Protein AF-A0A3D0FSQ0-F1 (afdb_monomer_lite)

Radius of gyration: 29.93 Å; chains: 1; bounding box: 70×86×56 Å

Sequence (172 aa):
MITNIKEWSRLLIFTAAIFLGYNSSASAQKYGGGLIDKIVAQIGNEMIQLSTIEAEVQMMLFQGVPSDKNLRCEVLERLMEQKLFLAQARLDSLTPNMEMVEQNLNQRMQEVMTRLGGEKATEEYFKKPLYKIKEEWRETLTELSMVNNMQAEVAKKAPELTPSDIEKYYKS

Foldseek 3Di:
DPPVVVVVVVVVVVVVVVVVVPPPPPPPPPPPDDPDWDFPDDDPPDTDTPVNLVVVVVVCVVVVNDDDPCSSVVSVVVVNLLVNLLVVLVVVVPFFPLVVLVVVLVVVLVVQQVVQVHQVSSCVVVVHHPVVVSVVSSVVSRSVRSSVVSVVVVVVPDDDDDPVNVVVVVVD

pLDDT: mean 85.9, std 14.47, range [49.19, 97.44]

Structure (mmCIF, N/CA/C/O backbone):
data_AF-A0A3D0FSQ0-F1
#
_entry.id   AF-A0A3D0FSQ0-F1
#
loop_
_atom_site.group_PDB
_atom_site.id
_atom_site.type_symbol
_atom_site.label_atom_id
_atom_site.label_alt_id
_atom_site.label_comp_id
_atom_site.label_asym_id
_atom_site.label_entity_id
_atom_site.label_seq_id
_atom_site.pdbx_PDB_ins_code
_atom_site.Cartn_x
_atom_site.Cartn_y
_atom_site.Cartn_z
_atom_site.occupancy
_atom_site.B_iso_or_equiv
_atom_site.auth_seq_id
_atom_site.auth_comp_id
_atom_site.auth_asym_id
_atom_site.auth_atom_id
_atom_site.pdbx_PDB_model_num
ATOM 1 N N . MET A 1 1 ? -50.347 -69.033 16.870 1.00 52.03 1 MET A N 1
ATOM 2 C CA . MET A 1 1 ? -49.152 -68.283 16.418 1.00 52.03 1 MET A CA 1
ATOM 3 C C . MET A 1 1 ? -49.542 -67.070 15.544 1.00 52.03 1 MET A C 1
ATOM 5 O O . MET A 1 1 ? -48.961 -66.881 14.490 1.00 52.03 1 MET A O 1
ATOM 9 N N . ILE A 1 2 ? -50.551 -66.261 15.936 1.00 53.91 2 ILE A N 1
ATOM 10 C CA . ILE A 1 2 ? -51.133 -65.185 15.079 1.00 53.91 2 ILE A CA 1
ATOM 11 C C . ILE A 1 2 ? -51.296 -63.832 15.827 1.00 53.91 2 ILE A C 1
ATOM 13 O O . ILE A 1 2 ? -51.633 -62.818 15.227 1.00 53.91 2 ILE A O 1
ATOM 17 N N . THR A 1 3 ? -50.988 -63.738 17.125 1.00 54.81 3 THR A N 1
ATOM 18 C CA . THR A 1 3 ? -51.190 -62.497 17.908 1.00 54.81 3 THR A CA 1
ATOM 19 C C . THR A 1 3 ? -50.104 -61.427 17.718 1.00 54.81 3 THR A C 1
ATOM 21 O O . THR A 1 3 ? -50.330 -60.278 18.079 1.00 54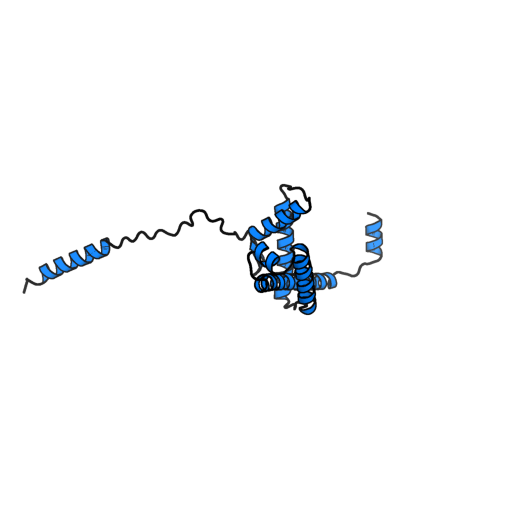.81 3 THR A O 1
ATOM 24 N N . ASN A 1 4 ? -48.962 -61.756 17.103 1.00 57.09 4 ASN A N 1
ATOM 25 C CA . ASN A 1 4 ? -47.803 -60.853 17.005 1.00 57.09 4 ASN A CA 1
ATOM 26 C C . ASN A 1 4 ? -47.900 -59.849 15.831 1.00 57.09 4 ASN A C 1
ATOM 28 O O . ASN A 1 4 ? -47.395 -58.738 15.901 1.00 57.09 4 ASN A O 1
ATOM 32 N N . ILE A 1 5 ? -48.621 -60.179 14.755 1.00 61.88 5 ILE A N 1
ATOM 33 C CA . ILE A 1 5 ? -48.699 -59.330 13.547 1.00 61.88 5 ILE A CA 1
ATOM 34 C C . ILE A 1 5 ? -49.478 -58.024 13.778 1.00 61.88 5 ILE A C 1
ATOM 36 O O . ILE A 1 5 ? -49.161 -56.990 13.189 1.00 61.88 5 ILE A O 1
ATOM 40 N N . LYS A 1 6 ? -50.477 -58.043 14.667 1.00 59.00 6 LYS A N 1
ATOM 41 C CA . LYS A 1 6 ? -51.328 -56.874 14.945 1.00 59.00 6 LYS A CA 1
ATOM 42 C C . LYS A 1 6 ? -50.623 -55.838 15.830 1.00 59.00 6 LYS A C 1
ATOM 44 O O . LYS A 1 6 ? -50.834 -54.643 15.650 1.00 59.00 6 LYS A O 1
ATOM 49 N N . GLU A 1 7 ? -49.763 -56.299 16.738 1.00 61.84 7 GLU A N 1
ATOM 50 C CA . GLU A 1 7 ? -48.897 -55.466 17.585 1.00 61.84 7 GLU A CA 1
ATOM 51 C C . GLU A 1 7 ? -47.824 -54.758 16.742 1.00 61.84 7 GLU A C 1
ATOM 53 O O . GLU A 1 7 ? -47.636 -53.549 16.856 1.00 61.84 7 GLU A O 1
ATOM 58 N N . TRP A 1 8 ? -47.198 -55.478 15.804 1.00 61.19 8 TRP A N 1
ATOM 59 C CA . TRP A 1 8 ? -46.158 -54.930 14.925 1.00 61.19 8 TRP A CA 1
ATOM 60 C C . TRP A 1 8 ? -46.718 -53.957 13.885 1.00 61.19 8 TRP A C 1
ATOM 62 O O . TRP A 1 8 ? -46.088 -52.948 13.588 1.00 61.19 8 TRP A O 1
ATOM 72 N N . SER A 1 9 ? -47.936 -54.198 13.388 1.00 64.56 9 SER A N 1
ATOM 73 C CA . SER A 1 9 ? -48.670 -53.240 12.550 1.00 64.56 9 SER A CA 1
ATOM 74 C C . SER A 1 9 ? -48.964 -51.932 13.295 1.00 64.56 9 SER A C 1
ATOM 76 O O . SER A 1 9 ? -48.802 -50.857 12.722 1.00 64.56 9 SER A O 1
ATOM 78 N N . ARG A 1 10 ? -49.347 -52.001 14.576 1.00 63.81 10 ARG A N 1
ATOM 79 C CA . ARG A 1 10 ? -49.604 -50.814 15.410 1.00 63.81 10 ARG A CA 1
ATOM 80 C C . ARG A 1 10 ? -48.322 -50.041 15.718 1.00 63.81 10 ARG A C 1
ATOM 82 O O . ARG A 1 10 ? -48.335 -48.817 15.634 1.00 63.81 10 ARG A O 1
ATOM 89 N N . LEU A 1 11 ? -47.225 -50.746 15.997 1.00 64.81 11 LEU A N 1
ATOM 90 C CA . LEU A 1 11 ? -45.896 -50.155 16.182 1.00 64.81 11 LEU A CA 1
ATOM 91 C C . LEU A 1 11 ? -45.376 -49.492 14.900 1.00 64.81 11 LEU A C 1
ATOM 93 O O . LEU A 1 11 ? -44.911 -48.359 14.968 1.00 64.81 11 LEU A O 1
ATOM 97 N N . LEU A 1 12 ? -45.540 -50.132 13.736 1.00 63.06 12 LEU A N 1
ATOM 98 C CA . LEU A 1 12 ? -45.146 -49.569 12.437 1.00 63.06 12 LEU A CA 1
ATOM 99 C C . LEU A 1 12 ? -45.919 -48.287 12.097 1.00 63.06 12 LEU A C 1
ATOM 101 O O . LEU A 1 12 ? -45.324 -47.320 11.619 1.00 63.06 12 LEU A O 1
ATOM 105 N N . ILE A 1 13 ? -47.223 -48.246 12.391 1.00 65.00 13 ILE A N 1
ATOM 106 C CA . ILE A 1 13 ? -48.053 -47.048 12.198 1.00 65.00 13 ILE A CA 1
ATOM 107 C C . ILE A 1 13 ? -47.622 -45.925 13.156 1.00 65.00 13 ILE A C 1
ATOM 109 O O . ILE A 1 13 ? -47.517 -44.775 12.733 1.00 65.00 13 ILE A O 1
ATOM 113 N N . PHE A 1 14 ? -47.301 -46.244 14.416 1.00 61.72 14 PHE A N 1
ATOM 114 C CA . PHE A 1 14 ? -46.790 -45.260 15.379 1.00 61.72 14 PHE A CA 1
ATOM 115 C C . PHE A 1 14 ? -45.413 -44.705 14.984 1.00 61.72 14 PHE A C 1
ATOM 117 O O . PHE A 1 14 ? -45.193 -43.499 15.079 1.00 61.72 14 PHE A O 1
ATOM 124 N N . THR A 1 15 ? -44.503 -45.538 14.470 1.00 62.69 15 THR A N 1
ATOM 125 C CA . THR A 1 15 ? -43.194 -45.074 13.978 1.00 62.69 15 THR A CA 1
ATOM 126 C C . THR A 1 15 ? -43.303 -44.256 12.687 1.00 62.69 15 THR A C 1
ATOM 128 O O . THR A 1 15 ? -42.571 -43.283 12.521 1.00 62.69 15 THR A O 1
ATOM 131 N N . ALA A 1 16 ? -44.254 -44.579 11.801 1.00 61.75 16 ALA A N 1
ATOM 132 C CA . ALA A 1 16 ? -44.516 -43.800 10.589 1.00 61.75 16 ALA A CA 1
ATOM 133 C C . ALA A 1 16 ? -45.148 -42.427 10.898 1.00 61.75 16 ALA A C 1
ATOM 135 O O . ALA A 1 16 ? -44.815 -41.436 10.247 1.00 61.75 16 ALA A O 1
ATOM 136 N N . ALA A 1 17 ? -46.001 -42.340 11.925 1.00 60.22 17 ALA A N 1
ATOM 137 C CA . ALA A 1 17 ? -46.589 -41.078 12.379 1.00 60.22 17 ALA A CA 1
ATOM 138 C C . ALA A 1 17 ? -45.545 -40.119 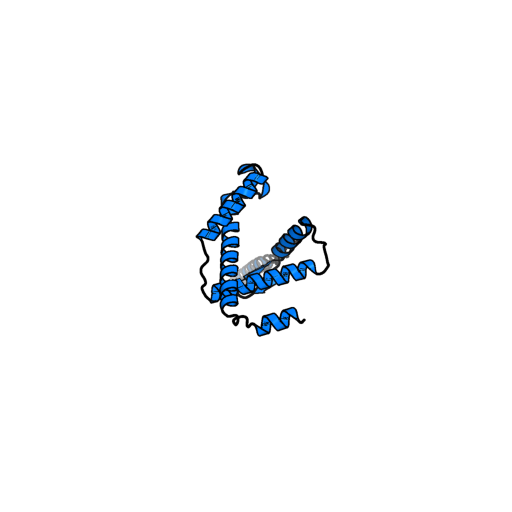12.983 1.00 60.22 17 ALA A C 1
ATOM 140 O O . ALA A 1 17 ? -45.644 -38.908 12.797 1.00 60.22 17 ALA A O 1
ATOM 141 N N . ILE A 1 18 ? -44.510 -40.649 13.644 1.00 60.91 18 ILE A N 1
ATOM 142 C CA . ILE A 1 18 ? -43.398 -39.845 14.173 1.00 60.91 18 ILE A CA 1
ATOM 143 C C . ILE A 1 18 ? -42.505 -39.334 13.031 1.00 60.91 18 ILE A C 1
ATOM 145 O O . ILE A 1 18 ? -42.079 -38.185 13.065 1.00 60.91 18 ILE A O 1
ATOM 149 N N . PHE A 1 19 ? -42.293 -40.122 11.971 1.00 54.03 19 PHE A N 1
ATOM 150 C CA . PHE A 1 19 ? -41.494 -39.703 10.809 1.00 54.03 19 PHE A CA 1
ATOM 151 C C . PHE A 1 19 ? -42.182 -38.630 9.941 1.00 54.03 19 PHE A C 1
ATOM 153 O O . PHE A 1 19 ? -41.509 -37.763 9.391 1.00 54.03 19 PHE A O 1
ATOM 160 N N . LEU A 1 20 ? -43.518 -38.626 9.864 1.00 57.41 20 LEU A N 1
ATOM 161 C CA . LEU A 1 20 ? -44.289 -37.588 9.157 1.00 57.41 20 LEU A CA 1
ATOM 162 C C . LEU A 1 20 ? -44.340 -36.241 9.909 1.00 57.41 20 LEU A C 1
ATOM 164 O O . LEU A 1 20 ? -44.597 -35.207 9.290 1.00 57.41 20 LEU A O 1
ATOM 168 N N . GLY A 1 21 ? -44.051 -36.235 11.217 1.00 57.25 21 GLY A N 1
ATOM 169 C CA . GLY A 1 21 ? -43.974 -35.029 12.052 1.00 57.25 21 GLY A CA 1
ATOM 170 C C . GLY A 1 21 ? -42.651 -34.258 11.953 1.00 57.25 21 GLY A C 1
ATOM 171 O O . GLY A 1 21 ? -42.601 -33.097 12.349 1.00 57.25 21 GLY A O 1
ATOM 172 N N . TYR A 1 22 ? -41.599 -34.853 11.378 1.00 55.31 22 TYR A N 1
ATOM 173 C CA . TYR A 1 22 ? -40.303 -34.200 11.145 1.00 55.31 22 TYR A CA 1
ATOM 174 C C . TYR A 1 22 ? -40.209 -33.581 9.744 1.00 55.31 22 TYR A C 1
ATOM 176 O O . TYR A 1 22 ? -39.179 -33.650 9.080 1.00 55.31 22 TYR A O 1
ATOM 184 N N . ASN A 1 23 ? -41.269 -32.913 9.287 1.00 53.38 23 ASN A N 1
ATOM 185 C CA . ASN A 1 23 ? -41.123 -31.901 8.242 1.00 53.38 23 ASN A CA 1
ATOM 186 C C . ASN A 1 23 ? -40.651 -30.605 8.906 1.00 53.38 23 ASN A C 1
ATOM 188 O O . ASN A 1 23 ? -41.367 -29.608 8.966 1.00 53.38 23 ASN A O 1
ATOM 192 N N . SER A 1 24 ? -39.432 -30.638 9.447 1.00 59.12 24 SER A N 1
ATOM 193 C CA . SER A 1 24 ? -38.686 -29.419 9.710 1.00 59.12 24 SER A CA 1
ATOM 194 C C . SER A 1 24 ? -38.486 -28.771 8.351 1.00 59.12 24 SER A C 1
ATOM 196 O O . SER A 1 24 ? -37.652 -29.226 7.570 1.00 59.12 24 SER A O 1
ATOM 198 N N . SER A 1 25 ? -39.299 -27.766 8.035 1.00 57.34 25 SER A N 1
ATOM 199 C CA . SER A 1 25 ? -39.088 -26.900 6.886 1.00 57.34 25 SER A CA 1
ATOM 200 C C . SER A 1 25 ? -37.633 -26.455 6.916 1.00 57.34 25 SER A C 1
ATOM 202 O O . SER A 1 25 ? -37.246 -25.624 7.739 1.00 57.34 25 SER A O 1
ATOM 204 N N . ALA A 1 26 ? -36.808 -27.047 6.054 1.00 58.47 26 ALA A N 1
ATOM 205 C CA . ALA A 1 26 ? -35.480 -26.552 5.771 1.00 58.47 26 ALA A CA 1
ATOM 206 C C . ALA A 1 26 ? -35.683 -25.242 5.011 1.00 58.47 26 ALA A C 1
ATOM 208 O O . ALA A 1 26 ? -35.657 -25.189 3.782 1.00 58.47 26 ALA A O 1
ATOM 209 N N . SER A 1 27 ? -35.969 -24.178 5.757 1.00 61.72 27 SER A N 1
ATOM 210 C CA . SER A 1 27 ? -35.858 -22.822 5.265 1.00 61.72 27 SER A CA 1
ATOM 211 C C . SER A 1 27 ? -34.388 -22.633 4.928 1.00 61.72 27 SER A C 1
ATOM 213 O O . SER A 1 27 ? -33.575 -22.346 5.805 1.00 61.72 27 SER A O 1
ATOM 215 N N . ALA A 1 28 ? -34.034 -22.840 3.659 1.00 52.12 28 ALA A N 1
ATOM 216 C CA . ALA A 1 28 ? -32.805 -22.297 3.111 1.00 52.12 28 ALA A CA 1
ATOM 217 C C . ALA A 1 28 ? -32.758 -20.832 3.553 1.00 52.12 28 ALA A C 1
ATOM 219 O O . ALA A 1 28 ? -33.724 -20.095 3.334 1.00 52.12 28 ALA A O 1
ATOM 220 N N . GLN A 1 29 ? -31.701 -20.445 4.266 1.00 60.75 29 GLN A N 1
ATOM 221 C CA . GLN A 1 29 ? -31.564 -19.103 4.811 1.00 60.75 29 GLN A CA 1
ATOM 222 C C . GLN A 1 29 ? -31.533 -18.114 3.641 1.00 60.75 29 GLN A C 1
ATOM 224 O O . GLN A 1 29 ? -30.486 -17.824 3.069 1.00 60.75 29 GLN A O 1
ATOM 229 N N . LYS A 1 30 ? -32.700 -17.595 3.248 1.00 53.34 30 LYS A N 1
ATOM 230 C CA . LYS A 1 30 ? -32.776 -16.371 2.463 1.00 53.34 30 LYS A CA 1
ATOM 231 C C . LYS A 1 30 ? -32.241 -15.283 3.376 1.00 53.34 30 LYS A C 1
ATOM 233 O O . LYS A 1 30 ? -32.926 -14.878 4.312 1.00 53.34 30 LYS A O 1
ATOM 238 N N . TYR A 1 31 ? -31.006 -14.863 3.118 1.00 57.25 31 TYR A N 1
ATOM 239 C CA . TYR A 1 31 ? -30.381 -13.709 3.747 1.00 57.25 31 TYR A CA 1
ATOM 240 C C . TYR A 1 31 ? -31.296 -12.495 3.552 1.00 57.25 31 TYR A C 1
ATOM 242 O O . TYR A 1 31 ? -31.348 -11.885 2.484 1.00 57.25 31 TYR A O 1
ATOM 250 N N . GLY A 1 32 ? -32.099 -12.204 4.573 1.00 49.19 32 GLY A N 1
ATOM 251 C CA . GLY A 1 32 ? -33.022 -11.084 4.591 1.00 49.19 32 GLY A CA 1
ATOM 252 C C . GLY A 1 32 ? -32.246 -9.790 4.782 1.00 49.19 32 GLY A C 1
ATOM 253 O O . GLY A 1 32 ? -31.930 -9.426 5.906 1.00 49.19 32 GLY A O 1
ATOM 254 N N . GLY A 1 33 ? -31.936 -9.101 3.686 1.00 51.38 33 GLY A N 1
ATOM 255 C CA . GLY A 1 33 ? -31.715 -7.652 3.710 1.00 51.38 33 GLY A CA 1
ATOM 256 C C . GLY A 1 33 ? -30.430 -7.141 4.370 1.00 51.38 33 GLY A C 1
ATOM 257 O O . GLY A 1 33 ? -30.423 -6.012 4.845 1.00 51.38 33 GLY A O 1
ATOM 258 N N . GLY A 1 34 ? -29.347 -7.918 4.382 1.00 59.50 34 GLY A N 1
ATOM 259 C CA . GLY A 1 34 ? -28.007 -7.387 4.650 1.00 59.50 34 GLY A CA 1
ATOM 260 C C . GLY A 1 34 ? -27.299 -7.038 3.342 1.00 59.50 34 GLY A C 1
ATOM 261 O O . GLY A 1 34 ? -27.310 -7.847 2.413 1.00 59.50 34 GLY A O 1
ATOM 262 N N . LEU A 1 35 ? -26.680 -5.856 3.257 1.00 60.50 35 LEU A N 1
ATOM 263 C CA . LEU A 1 35 ? -25.752 -5.513 2.175 1.00 60.50 35 LEU A CA 1
ATOM 264 C C . LEU A 1 35 ? -24.494 -6.383 2.348 1.00 60.50 35 LEU A C 1
ATOM 266 O O . LEU A 1 35 ? -23.533 -5.978 2.992 1.00 60.50 35 LEU A O 1
A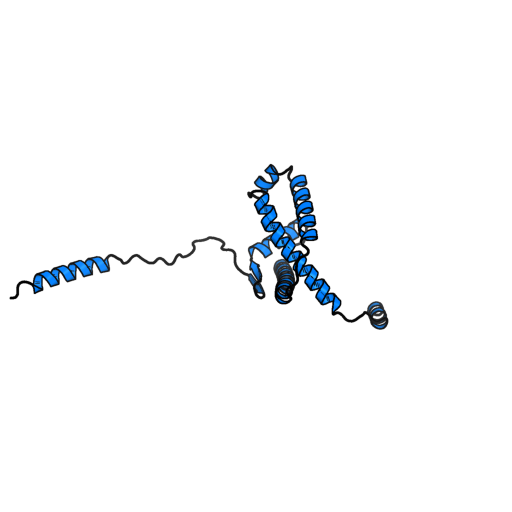TOM 270 N N . ILE A 1 36 ? -24.543 -7.628 1.870 1.00 72.50 36 ILE A N 1
ATOM 271 C CA . ILE A 1 36 ? -23.366 -8.497 1.830 1.00 72.50 36 ILE A CA 1
ATOM 272 C C . ILE A 1 36 ? -22.394 -7.866 0.841 1.00 72.50 36 ILE A C 1
ATOM 274 O O . ILE A 1 36 ? -22.774 -7.578 -0.299 1.00 72.50 36 ILE A O 1
ATOM 278 N N . ASP A 1 37 ? -21.168 -7.631 1.297 1.00 87.12 37 ASP A N 1
ATOM 279 C CA . ASP A 1 37 ? -20.121 -7.090 0.447 1.00 87.12 37 ASP A CA 1
ATOM 280 C C . ASP A 1 37 ? -19.832 -8.054 -0.706 1.00 87.12 37 ASP A C 1
ATOM 282 O O . ASP A 1 37 ? -19.681 -9.264 -0.515 1.00 87.12 37 ASP A O 1
ATOM 286 N N . LYS A 1 38 ? -19.832 -7.515 -1.923 1.00 89.50 38 LYS A N 1
ATOM 287 C CA . LYS A 1 38 ? -19.749 -8.300 -3.154 1.00 89.50 38 LYS A CA 1
ATOM 288 C C . LYS A 1 38 ? -18.340 -8.224 -3.708 1.00 89.50 38 LYS A C 1
ATOM 290 O O . LYS A 1 38 ? -17.738 -7.156 -3.722 1.00 89.50 38 LYS A O 1
ATOM 295 N N . ILE A 1 39 ? -17.862 -9.335 -4.255 1.00 92.62 39 ILE A N 1
ATOM 296 C CA . ILE A 1 39 ? -16.653 -9.345 -5.078 1.00 92.62 39 ILE A CA 1
ATOM 297 C C . ILE A 1 39 ? -17.036 -8.826 -6.466 1.00 92.62 39 ILE A C 1
ATOM 299 O O . ILE A 1 39 ? -17.936 -9.371 -7.106 1.00 92.62 39 ILE A O 1
ATOM 303 N N . VAL A 1 40 ? -16.379 -7.757 -6.907 1.00 93.19 40 VAL A N 1
ATOM 304 C CA . VAL A 1 40 ? -16.601 -7.119 -8.214 1.00 93.19 40 VAL A CA 1
ATOM 305 C C . VAL A 1 40 ? -15.625 -7.661 -9.257 1.00 93.19 40 VAL A C 1
ATOM 307 O O . VAL A 1 40 ? -16.000 -7.827 -10.414 1.00 93.19 40 VAL A O 1
ATOM 310 N N . ALA A 1 41 ? -14.396 -7.982 -8.848 1.00 93.50 41 ALA A N 1
ATOM 311 C CA . ALA A 1 41 ? -13.376 -8.566 -9.712 1.00 93.50 41 ALA A CA 1
ATOM 312 C C . ALA A 1 41 ? -12.415 -9.466 -8.920 1.00 93.50 41 ALA A C 1
ATOM 314 O O . ALA A 1 41 ? -12.240 -9.296 -7.711 1.00 93.50 41 ALA A O 1
ATOM 315 N N . GLN A 1 42 ? -11.779 -10.410 -9.616 1.00 94.06 42 GLN A N 1
ATOM 316 C CA . GLN A 1 42 ? -10.750 -11.295 -9.073 1.00 94.06 42 GLN A CA 1
ATOM 317 C C . GLN A 1 42 ? -9.589 -11.408 -10.068 1.00 94.06 42 GLN A C 1
ATOM 319 O O . GLN A 1 42 ? -9.811 -11.663 -11.251 1.00 94.06 42 GLN A O 1
ATOM 324 N N . ILE A 1 43 ? -8.361 -11.223 -9.586 1.00 94.38 43 ILE A N 1
ATOM 325 C CA . ILE A 1 43 ? -7.122 -11.279 -10.365 1.00 94.38 43 ILE A CA 1
ATOM 326 C C . ILE A 1 43 ? -6.186 -12.271 -9.673 1.00 94.38 43 ILE A C 1
ATOM 328 O O . ILE A 1 43 ? -5.567 -11.965 -8.656 1.00 94.38 43 ILE A O 1
ATOM 332 N N . GLY A 1 44 ? -6.120 -13.499 -10.190 1.00 90.56 44 GLY A N 1
ATOM 333 C CA . GLY A 1 44 ? -5.429 -14.596 -9.509 1.00 90.56 44 GLY A CA 1
ATOM 334 C C . GLY A 1 44 ? -6.026 -14.845 -8.118 1.00 90.56 44 GLY A C 1
ATOM 335 O O . GLY A 1 44 ? -7.207 -15.175 -7.994 1.00 90.56 44 GLY A O 1
ATOM 336 N N . ASN A 1 45 ? -5.215 -14.652 -7.076 1.00 91.62 45 ASN A N 1
ATOM 337 C CA . ASN A 1 45 ? -5.640 -14.782 -5.677 1.00 91.62 45 ASN A CA 1
ATOM 338 C C . ASN A 1 45 ? -6.110 -13.454 -5.054 1.00 91.62 45 ASN A C 1
ATOM 340 O O . ASN A 1 45 ? -6.555 -13.445 -3.909 1.00 91.62 45 ASN A O 1
ATOM 344 N N . GLU A 1 46 ? -6.031 -12.345 -5.789 1.00 93.19 46 GLU A N 1
ATOM 345 C CA . GLU A 1 46 ? -6.473 -11.031 -5.328 1.00 93.19 46 GLU A CA 1
ATOM 346 C C . GLU A 1 46 ? -7.948 -10.803 -5.646 1.00 93.19 46 GLU A C 1
ATOM 348 O O . GLU A 1 46 ? -8.393 -11.046 -6.767 1.00 93.19 46 GLU A O 1
ATOM 353 N N . MET A 1 47 ? -8.710 -10.285 -4.685 1.00 93.88 47 MET A N 1
ATOM 354 C CA . MET A 1 47 ? -10.128 -9.963 -4.859 1.00 93.88 47 MET A CA 1
ATOM 355 C C . MET A 1 47 ? -10.367 -8.474 -4.627 1.00 93.88 47 MET A C 1
ATOM 357 O O . MET A 1 47 ? -9.789 -7.880 -3.718 1.00 93.88 47 MET A O 1
ATOM 361 N N . ILE A 1 48 ? -11.250 -7.886 -5.431 1.00 94.88 48 ILE A N 1
ATOM 362 C CA . ILE A 1 48 ? -11.693 -6.498 -5.291 1.00 94.88 48 ILE A CA 1
ATOM 363 C C . ILE A 1 48 ? -13.147 -6.513 -4.835 1.00 94.88 48 ILE A C 1
ATOM 365 O O . ILE A 1 48 ? -14.024 -7.035 -5.528 1.00 94.88 48 ILE A O 1
ATOM 369 N N . GLN A 1 49 ? -13.390 -5.945 -3.658 1.00 94.69 49 GLN A N 1
ATOM 370 C CA . GLN A 1 49 ? -14.716 -5.838 -3.063 1.00 94.69 49 GLN A CA 1
ATOM 371 C C . GLN A 1 49 ? -15.396 -4.527 -3.461 1.00 94.69 49 GLN A C 1
ATOM 373 O O . GLN A 1 49 ? -14.741 -3.517 -3.730 1.00 94.69 49 GLN A O 1
ATOM 378 N N . LEU A 1 50 ? -16.728 -4.532 -3.473 1.00 93.31 50 LEU A N 1
ATOM 379 C CA . LEU A 1 50 ? -17.520 -3.339 -3.750 1.00 93.31 50 LEU A CA 1
ATOM 380 C C . LEU A 1 50 ? -17.271 -2.264 -2.687 1.00 93.31 50 LEU A C 1
ATOM 382 O O . LEU A 1 50 ? -17.148 -1.090 -3.028 1.00 93.31 50 LEU A O 1
ATOM 386 N N . SER A 1 51 ? -17.139 -2.662 -1.418 1.00 93.06 51 SER A N 1
ATOM 387 C CA . SER A 1 51 ? -16.808 -1.741 -0.326 1.00 93.06 51 SER A CA 1
ATOM 388 C C . SER A 1 51 ? -15.500 -0.979 -0.561 1.00 93.06 51 SER A C 1
ATOM 390 O O . SER A 1 51 ? -15.436 0.216 -0.281 1.00 93.06 51 SER A O 1
ATOM 392 N N . THR A 1 52 ? -14.483 -1.634 -1.129 1.00 92.94 52 THR A N 1
ATOM 393 C CA . THR A 1 52 ? -13.194 -1.013 -1.463 1.00 92.94 52 THR A CA 1
ATOM 394 C C . THR A 1 52 ? -13.358 0.079 -2.518 1.00 92.94 52 THR A C 1
ATOM 396 O O . THR A 1 52 ? -12.825 1.174 -2.353 1.00 92.94 52 THR A O 1
ATOM 399 N N . ILE A 1 53 ? -14.134 -0.191 -3.572 1.00 94.44 53 ILE A N 1
ATOM 400 C CA . ILE A 1 53 ? -14.400 0.781 -4.642 1.00 94.44 53 ILE A CA 1
ATOM 401 C C . ILE A 1 53 ? -15.149 1.991 -4.079 1.00 94.44 53 ILE A C 1
ATOM 403 O O . ILE A 1 53 ? -14.751 3.128 -4.317 1.00 94.44 53 ILE A O 1
ATOM 407 N N . GLU A 1 54 ? -16.213 1.767 -3.305 1.00 92.69 54 GLU A N 1
ATOM 408 C CA . GLU A 1 54 ? -17.008 2.862 -2.740 1.00 92.69 54 GLU A CA 1
ATOM 409 C C . GLU A 1 54 ? -16.216 3.688 -1.714 1.00 92.69 54 GLU A C 1
ATOM 411 O O . GLU A 1 54 ? -16.382 4.906 -1.657 1.00 92.69 54 GLU A O 1
ATOM 416 N N . ALA A 1 55 ? -15.320 3.063 -0.941 1.00 92.19 55 ALA A N 1
ATOM 417 C CA . ALA A 1 55 ? -14.439 3.773 -0.016 1.00 92.19 55 ALA A CA 1
ATOM 418 C C . ALA A 1 55 ? -13.472 4.719 -0.752 1.00 92.19 55 ALA A C 1
ATOM 420 O O . ALA A 1 55 ? -13.331 5.879 -0.359 1.00 92.19 55 ALA A O 1
ATOM 421 N N . GLU A 1 56 ? -12.852 4.252 -1.838 1.00 92.19 56 GLU A N 1
ATOM 422 C CA . GLU A 1 56 ? -11.945 5.066 -2.655 1.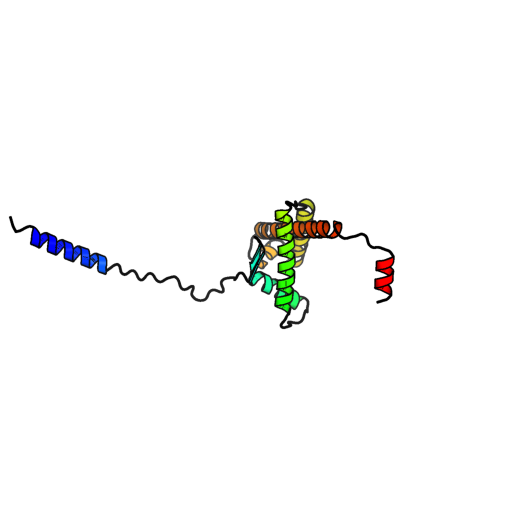00 92.19 56 GLU A CA 1
ATOM 423 C C . GLU A 1 56 ? -12.699 6.193 -3.376 1.00 92.19 56 GLU A C 1
ATOM 425 O O . GLU A 1 56 ? -12.274 7.349 -3.351 1.00 92.19 56 GLU A O 1
ATOM 430 N N . VAL A 1 57 ? -13.877 5.898 -3.936 1.00 94.19 57 VAL A N 1
ATOM 431 C CA . VAL A 1 57 ? -14.755 6.913 -4.538 1.00 94.19 57 VAL A CA 1
ATOM 432 C C . VAL A 1 57 ? -15.117 7.985 -3.514 1.00 94.19 57 VAL A C 1
ATOM 434 O O . VAL A 1 57 ? -14.978 9.171 -3.801 1.00 94.19 57 VAL A O 1
ATOM 437 N N . GLN A 1 58 ? -15.525 7.599 -2.303 1.00 91.69 58 GLN A N 1
ATOM 438 C CA . GLN A 1 58 ? -15.867 8.551 -1.246 1.00 91.69 58 GLN A CA 1
ATOM 439 C C . GLN A 1 58 ? -14.677 9.447 -0.873 1.00 91.69 58 GLN A C 1
ATOM 441 O O . GLN A 1 58 ? -14.862 10.642 -0.628 1.00 91.69 58 GLN A O 1
ATOM 446 N N . MET A 1 59 ? -13.458 8.897 -0.865 1.00 88.94 59 MET A N 1
ATOM 447 C CA . MET A 1 59 ? -12.240 9.675 -0.649 1.00 88.94 59 MET A CA 1
ATOM 448 C C . MET A 1 59 ? -12.007 10.686 -1.782 1.00 88.94 59 MET A C 1
ATOM 450 O O . MET A 1 59 ? -11.723 11.851 -1.504 1.00 88.94 59 MET A O 1
ATOM 454 N N . MET A 1 60 ? -12.167 10.279 -3.044 1.00 91.25 60 MET A N 1
ATOM 455 C CA . MET A 1 60 ? -12.003 11.168 -4.202 1.00 91.25 60 MET A CA 1
ATOM 456 C C . MET A 1 60 ? -13.041 12.301 -4.211 1.00 91.25 60 MET A C 1
ATOM 458 O O . MET A 1 60 ? -12.694 13.456 -4.461 1.00 91.25 60 MET A O 1
ATOM 462 N N . LEU A 1 61 ? -14.294 12.005 -3.855 1.00 91.00 61 LEU A N 1
ATOM 463 C CA . LEU A 1 61 ? -15.345 13.018 -3.708 1.00 91.00 61 LEU A CA 1
ATOM 464 C C . LEU A 1 61 ? -15.001 14.034 -2.611 1.00 91.00 61 LEU A C 1
ATOM 466 O O . LEU A 1 61 ? -15.185 15.235 -2.798 1.00 91.00 61 LEU A O 1
ATOM 470 N N . PHE A 1 62 ? -14.456 13.572 -1.481 1.00 89.25 62 PHE A N 1
ATOM 471 C CA . PHE A 1 62 ? -14.003 14.452 -0.401 1.00 89.25 62 PHE A CA 1
ATOM 472 C C . PHE A 1 62 ? -12.846 15.372 -0.831 1.00 89.25 62 PHE A C 1
ATOM 474 O O . PHE A 1 62 ? -12.750 16.502 -0.358 1.00 89.25 62 PHE A O 1
ATOM 481 N N . GLN A 1 63 ? -11.999 14.922 -1.759 1.00 89.31 63 GLN A N 1
ATOM 482 C CA . GLN A 1 63 ? -10.920 15.722 -2.352 1.00 89.31 63 GLN A CA 1
ATOM 483 C C . GLN A 1 63 ? -11.408 16.705 -3.434 1.00 89.31 63 GLN A C 1
ATOM 485 O O . GLN A 1 63 ? -10.607 17.472 -3.965 1.00 89.31 63 GLN A O 1
ATOM 490 N N . GLY A 1 64 ? -12.707 16.713 -3.753 1.00 89.06 64 GLY A N 1
ATOM 491 C CA . GLY A 1 64 ? -13.308 17.619 -4.734 1.00 89.06 64 GLY A CA 1
ATOM 492 C C . GLY A 1 64 ? -13.366 17.073 -6.161 1.00 89.06 64 GLY A C 1
ATOM 493 O O . GLY A 1 64 ? -13.698 17.826 -7.077 1.00 89.06 64 GLY A O 1
ATOM 494 N N . VAL A 1 65 ? -13.077 15.784 -6.375 1.00 87.88 65 VAL A N 1
ATOM 495 C CA . VAL A 1 65 ? -13.286 15.142 -7.681 1.00 87.88 65 VAL A CA 1
ATOM 496 C C . VAL A 1 65 ? -14.796 15.038 -7.939 1.00 87.88 65 VAL A C 1
ATOM 498 O O . VAL A 1 65 ? -15.521 14.546 -7.073 1.00 87.88 65 VAL A O 1
ATOM 501 N N . PRO A 1 66 ? -15.314 15.496 -9.092 1.00 84.88 66 PRO A N 1
ATOM 502 C CA . PRO A 1 66 ? -16.740 15.406 -9.384 1.00 84.88 66 PRO A CA 1
ATOM 503 C C . PRO A 1 66 ? -17.182 13.947 -9.547 1.00 84.88 66 PRO A C 1
ATOM 505 O O . PRO A 1 66 ? -16.461 13.119 -10.104 1.00 84.88 66 PRO A O 1
ATOM 508 N N . SER A 1 67 ? -18.404 13.632 -9.106 1.00 80.75 67 SER A N 1
ATOM 509 C CA . SER A 1 67 ? -18.993 12.312 -9.343 1.00 80.75 67 SER A CA 1
ATOM 510 C C . SER A 1 67 ? -19.424 12.183 -10.810 1.00 80.75 67 SER A C 1
ATOM 512 O O . SER A 1 67 ? -20.567 12.490 -11.156 1.00 80.75 67 SER A O 1
ATOM 514 N N . ASP A 1 68 ? -18.524 11.749 -11.688 1.00 83.62 68 ASP A N 1
ATOM 515 C CA . ASP A 1 68 ? -18.902 11.320 -13.037 1.00 83.62 68 ASP A CA 1
ATOM 516 C C . ASP A 1 68 ? -19.412 9.866 -13.027 1.00 83.62 68 ASP A C 1
ATOM 518 O O . ASP A 1 68 ? -19.087 9.070 -12.139 1.00 83.62 68 ASP A O 1
ATOM 522 N N . LYS A 1 69 ? -20.204 9.496 -14.040 1.00 74.06 69 LYS A N 1
ATOM 523 C CA . LYS A 1 69 ? -20.651 8.119 -14.285 1.00 74.06 69 LYS A CA 1
ATOM 524 C C . LYS A 1 69 ? -19.485 7.132 -14.372 1.00 74.06 69 LYS A C 1
ATOM 526 O O . LYS A 1 69 ? -19.678 5.973 -14.015 1.00 74.06 69 LYS A O 1
ATOM 531 N N . ASN A 1 70 ? -18.303 7.582 -14.792 1.00 88.69 70 ASN A N 1
ATOM 532 C CA . ASN A 1 70 ? -17.138 6.722 -14.992 1.00 88.69 70 ASN A CA 1
ATOM 533 C C . ASN A 1 70 ? -16.208 6.615 -13.779 1.00 88.69 70 ASN A C 1
ATOM 535 O O . ASN A 1 70 ? -15.357 5.732 -13.768 1.00 88.69 70 ASN A O 1
ATOM 539 N N . LEU A 1 71 ? -16.397 7.420 -12.727 1.00 91.38 71 LEU A N 1
ATOM 540 C CA . LEU A 1 71 ? -15.470 7.463 -11.588 1.00 91.38 71 LEU A CA 1
ATOM 541 C C . LEU A 1 71 ? -15.258 6.082 -10.939 1.00 91.38 71 LEU A C 1
ATOM 543 O O . LEU A 1 71 ? -14.141 5.697 -10.610 1.00 91.38 71 LEU A O 1
ATOM 547 N N . ARG A 1 72 ? -16.332 5.297 -10.797 1.00 92.94 72 ARG A N 1
ATOM 548 C CA . ARG A 1 72 ? -16.255 3.919 -10.277 1.00 92.94 72 ARG A CA 1
ATOM 549 C C . ARG A 1 72 ? -15.481 2.983 -11.201 1.00 92.94 72 ARG A C 1
ATOM 551 O O . ARG A 1 72 ? -14.781 2.107 -10.706 1.00 92.94 72 ARG A O 1
ATOM 558 N N . CYS A 1 73 ? -15.618 3.155 -12.516 1.00 93.38 73 CYS A N 1
ATOM 559 C CA . CYS A 1 73 ? -14.892 2.364 -13.506 1.00 93.38 73 CYS A CA 1
ATOM 560 C C . CYS A 1 73 ? -13.396 2.681 -13.457 1.00 93.38 73 CYS A C 1
ATOM 562 O O . CYS A 1 73 ? -12.601 1.754 -13.421 1.00 93.38 73 CYS A O 1
ATOM 564 N N . GLU A 1 74 ? -13.024 3.959 -13.364 1.00 93.88 74 GLU A N 1
ATOM 565 C CA . GLU A 1 74 ? -11.622 4.387 -13.240 1.00 93.88 74 GLU A CA 1
ATOM 566 C C . GLU A 1 74 ? -10.980 3.887 -11.940 1.00 93.88 74 GLU A C 1
ATOM 568 O O . GLU A 1 74 ? -9.836 3.433 -11.926 1.00 93.88 74 GLU A O 1
ATOM 573 N N . VAL A 1 75 ? -11.723 3.938 -10.829 1.00 95.00 75 VAL A N 1
ATOM 574 C CA . VAL A 1 75 ? -11.275 3.364 -9.552 1.00 95.00 75 VAL A CA 1
ATOM 575 C C . VAL A 1 75 ? -11.095 1.853 -9.678 1.00 95.00 75 VAL A C 1
ATOM 577 O O . VAL A 1 75 ? -10.074 1.325 -9.245 1.00 95.00 75 VAL A O 1
ATOM 580 N N . LEU A 1 76 ? -12.059 1.154 -10.284 1.00 95.56 76 LEU A N 1
ATOM 581 C CA . LEU A 1 76 ? -11.961 -0.285 -10.506 1.00 95.56 76 LEU A CA 1
ATOM 582 C C . LEU A 1 76 ? -10.750 -0.633 -11.378 1.00 95.56 76 LEU A C 1
ATOM 584 O O . LEU A 1 76 ? -9.996 -1.523 -11.006 1.00 95.56 76 LEU A O 1
ATOM 588 N N . GLU A 1 77 ? -10.537 0.072 -12.486 1.00 95.38 77 GLU A N 1
ATOM 589 C CA . GLU A 1 77 ? -9.401 -0.135 -13.389 1.00 95.38 77 GLU A CA 1
ATOM 590 C C . GLU A 1 77 ? -8.069 0.016 -12.647 1.00 95.38 77 GLU A C 1
ATOM 592 O O . GLU A 1 77 ? -7.251 -0.903 -12.651 1.00 95.38 77 GLU A O 1
ATOM 597 N N . ARG A 1 78 ? -7.899 1.097 -11.879 1.00 95.06 78 ARG A N 1
ATOM 598 C CA . ARG A 1 78 ? -6.700 1.315 -11.056 1.00 95.06 78 ARG A CA 1
ATOM 599 C C . ARG A 1 78 ? -6.493 0.214 -10.014 1.00 95.06 78 ARG A C 1
ATOM 601 O O . ARG A 1 78 ? -5.369 -0.240 -9.803 1.00 95.06 78 ARG A O 1
ATOM 608 N N . LEU A 1 79 ? -7.563 -0.229 -9.349 1.00 95.75 79 LEU A N 1
ATOM 609 C CA . LEU A 1 79 ? -7.490 -1.333 -8.387 1.00 95.75 79 LEU A CA 1
ATOM 610 C C . LEU A 1 79 ? -7.120 -2.650 -9.083 1.00 95.75 79 LEU A C 1
ATOM 612 O O . LEU A 1 79 ? -6.336 -3.427 -8.540 1.00 95.75 79 LEU A O 1
ATOM 616 N N . MET A 1 80 ? -7.637 -2.896 -10.289 1.00 96.44 80 MET A N 1
ATOM 617 C CA . MET A 1 80 ? -7.281 -4.063 -11.096 1.00 96.44 80 MET A CA 1
ATOM 618 C C . MET A 1 80 ? -5.802 -4.043 -11.487 1.00 96.44 80 MET A C 1
ATOM 620 O O . MET A 1 80 ? -5.137 -5.066 -11.338 1.00 96.44 80 MET A O 1
ATOM 624 N N . GLU A 1 81 ? -5.265 -2.899 -11.915 1.00 95.19 81 GLU A N 1
ATOM 625 C CA . GLU A 1 81 ? -3.836 -2.734 -12.210 1.00 95.19 81 GLU A CA 1
ATOM 626 C C . GLU A 1 81 ? -2.961 -3.008 -10.980 1.00 95.19 81 GLU A C 1
ATOM 628 O O . GLU A 1 81 ? -1.993 -3.766 -11.049 1.00 95.19 81 GLU A O 1
ATOM 633 N N . GLN A 1 82 ? -3.320 -2.446 -9.822 1.00 95.75 82 GLN A N 1
ATOM 634 C CA . GLN A 1 82 ? -2.594 -2.682 -8.571 1.00 95.75 82 GLN A CA 1
ATOM 635 C C . GLN A 1 82 ? -2.609 -4.162 -8.178 1.00 95.75 82 GLN A C 1
ATOM 637 O O . GLN A 1 82 ? -1.568 -4.731 -7.843 1.00 95.75 82 GLN A O 1
ATOM 642 N N . LYS A 1 83 ? -3.777 -4.812 -8.252 1.00 96.38 83 LYS A N 1
ATOM 643 C CA . LYS A 1 83 ? -3.907 -6.239 -7.943 1.00 96.38 83 LYS A CA 1
ATOM 644 C C . LYS A 1 83 ? -3.198 -7.127 -8.968 1.00 96.38 83 LYS A C 1
ATOM 646 O O . LYS A 1 83 ? -2.662 -8.161 -8.580 1.00 96.38 83 LYS A O 1
ATOM 651 N N . LEU A 1 84 ? -3.104 -6.711 -10.231 1.00 96.25 84 LEU A N 1
ATOM 652 C CA . LEU A 1 84 ? -2.293 -7.386 -11.246 1.00 96.25 84 LEU A CA 1
ATOM 653 C C . LEU A 1 84 ? -0.805 -7.369 -10.876 1.00 96.25 84 LEU A C 1
ATOM 655 O O . LEU A 1 84 ? -0.171 -8.424 -10.859 1.00 96.25 84 LEU A O 1
ATOM 659 N N . PHE A 1 85 ? -0.254 -6.202 -10.528 1.00 96.44 85 PHE A N 1
ATOM 660 C CA . PHE A 1 85 ? 1.139 -6.104 -10.085 1.00 96.44 85 PHE A CA 1
ATOM 661 C C . PHE A 1 85 ? 1.398 -6.907 -8.811 1.00 96.44 85 PHE A C 1
ATOM 663 O O . PHE A 1 85 ? 2.427 -7.571 -8.711 1.00 96.44 85 PHE A O 1
ATOM 670 N N . LEU A 1 86 ? 0.466 -6.890 -7.856 1.00 96.62 86 LEU A N 1
ATOM 671 C CA . LEU A 1 86 ? 0.581 -7.665 -6.623 1.00 96.62 86 LEU A CA 1
ATOM 672 C C . LEU A 1 86 ? 0.573 -9.176 -6.892 1.00 96.62 86 LEU A C 1
ATOM 674 O O . LEU A 1 86 ? 1.411 -9.901 -6.354 1.00 96.62 86 LEU A O 1
ATOM 678 N N . ALA A 1 87 ? -0.335 -9.649 -7.749 1.00 96.38 87 ALA A N 1
ATOM 679 C CA . ALA A 1 87 ? -0.386 -11.047 -8.157 1.00 96.38 87 ALA A CA 1
ATOM 680 C C . ALA A 1 87 ? 0.927 -11.465 -8.835 1.00 96.38 87 ALA A C 1
ATOM 682 O O . ALA A 1 87 ? 1.501 -12.494 -8.476 1.00 96.38 87 ALA A O 1
ATOM 683 N N . GLN A 1 88 ? 1.449 -10.635 -9.742 1.00 95.38 88 GLN A N 1
A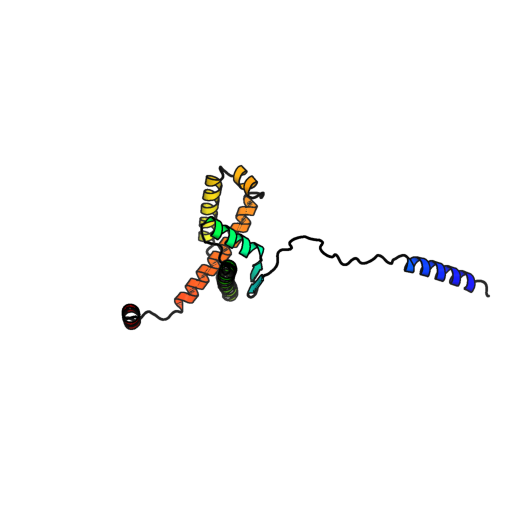TOM 684 C CA . GLN A 1 88 ? 2.726 -10.886 -10.407 1.00 95.38 88 GLN A CA 1
ATOM 685 C C . GLN A 1 88 ? 3.900 -10.877 -9.414 1.00 95.38 88 GLN A C 1
ATOM 687 O O . GLN A 1 88 ? 4.749 -11.759 -9.472 1.00 95.38 88 GLN A O 1
ATOM 692 N N . ALA A 1 89 ? 3.925 -9.954 -8.447 1.00 96.06 89 ALA A N 1
ATOM 693 C CA . ALA A 1 89 ? 4.935 -9.910 -7.384 1.00 96.06 89 ALA A CA 1
ATOM 694 C C . ALA A 1 89 ? 4.971 -11.186 -6.543 1.00 96.06 89 ALA A C 1
ATOM 696 O O . ALA A 1 89 ? 6.053 -11.683 -6.230 1.00 96.06 89 ALA A O 1
ATOM 697 N N . ARG A 1 90 ? 3.799 -11.738 -6.209 1.00 94.69 90 ARG A N 1
ATOM 698 C CA . ARG A 1 90 ? 3.692 -13.009 -5.481 1.00 94.69 90 ARG A CA 1
ATOM 699 C C . ARG A 1 90 ? 4.168 -14.186 -6.335 1.00 94.69 90 ARG A C 1
ATOM 701 O O . ARG A 1 90 ? 4.860 -15.054 -5.811 1.00 94.69 90 ARG A O 1
ATOM 708 N N . LEU A 1 91 ? 3.848 -14.200 -7.633 1.00 94.94 91 LEU A N 1
ATOM 709 C CA . LEU A 1 91 ? 4.328 -15.225 -8.571 1.00 94.94 91 LEU A CA 1
ATOM 710 C C . LEU A 1 91 ? 5.855 -15.194 -8.722 1.00 94.94 91 LEU A C 1
ATOM 712 O O . LEU A 1 91 ? 6.501 -16.236 -8.630 1.00 94.94 91 LEU A O 1
ATOM 716 N N . ASP A 1 92 ? 6.432 -14.001 -8.853 1.00 94.31 92 ASP A N 1
ATOM 717 C CA . ASP A 1 92 ? 7.879 -13.791 -8.984 1.00 94.31 92 ASP A CA 1
ATOM 718 C C . ASP A 1 92 ? 8.611 -13.798 -7.627 1.00 94.31 92 ASP A C 1
ATOM 720 O O . ASP A 1 92 ? 9.813 -13.544 -7.559 1.00 94.31 92 ASP A O 1
ATOM 724 N N . SER A 1 93 ? 7.898 -14.113 -6.537 1.00 92.62 93 SER A N 1
ATOM 725 C CA . SER A 1 93 ? 8.430 -14.217 -5.171 1.00 92.62 93 SER A CA 1
ATOM 726 C C . SER A 1 93 ? 9.196 -12.970 -4.701 1.00 92.62 93 SER A C 1
ATOM 728 O O . SER A 1 93 ? 10.175 -13.073 -3.958 1.00 92.62 93 SER A O 1
ATOM 730 N N . LEU A 1 94 ? 8.751 -11.779 -5.115 1.00 92.56 94 LEU A N 1
ATOM 731 C CA . LEU A 1 94 ? 9.331 -10.521 -4.653 1.00 92.56 94 LEU A CA 1
ATOM 732 C C . LEU A 1 94 ? 9.029 -10.303 -3.171 1.00 92.56 94 LEU A C 1
ATOM 734 O O . LEU A 1 94 ? 7.892 -10.431 -2.713 1.00 92.56 94 LEU A O 1
ATOM 738 N N . THR A 1 95 ? 10.055 -9.921 -2.418 1.00 92.62 95 THR A N 1
ATOM 739 C CA . THR A 1 95 ? 9.922 -9.618 -0.996 1.00 92.62 95 THR A CA 1
ATOM 740 C C . THR A 1 95 ? 9.596 -8.135 -0.775 1.00 92.62 95 THR A C 1
ATOM 742 O O . THR A 1 95 ? 10.075 -7.268 -1.515 1.00 92.62 95 THR A O 1
ATOM 745 N N . PRO A 1 96 ? 8.763 -7.808 0.229 1.00 93.88 96 PRO A N 1
ATOM 746 C CA . PRO A 1 96 ? 8.462 -6.428 0.586 1.00 93.88 96 PRO A CA 1
ATOM 747 C C . PRO A 1 96 ? 9.636 -5.798 1.345 1.00 93.88 96 PRO A C 1
ATOM 749 O O . PRO A 1 96 ? 10.365 -6.477 2.075 1.00 93.88 96 PRO A O 1
ATOM 752 N N . ASN A 1 97 ? 9.787 -4.477 1.239 1.00 94.31 97 ASN A N 1
ATOM 753 C CA . ASN A 1 97 ? 10.736 -3.735 2.064 1.00 94.31 97 ASN A CA 1
ATOM 754 C C . ASN A 1 97 ? 10.096 -3.423 3.426 1.00 94.31 97 ASN A C 1
ATOM 756 O O . ASN A 1 97 ? 9.458 -2.385 3.607 1.00 94.31 97 ASN A O 1
ATOM 760 N N . MET A 1 98 ? 10.266 -4.335 4.385 1.00 95.75 98 MET A N 1
ATOM 761 C CA . MET A 1 98 ? 9.642 -4.223 5.709 1.00 95.75 98 MET A CA 1
ATOM 762 C C . MET A 1 98 ? 10.095 -2.992 6.501 1.00 95.75 98 MET A C 1
ATOM 764 O O . MET A 1 98 ? 9.304 -2.436 7.256 1.00 95.75 98 MET A O 1
ATOM 768 N N . GLU A 1 99 ? 11.333 -2.531 6.313 1.00 96.00 99 GLU A N 1
ATOM 769 C CA . GLU A 1 99 ? 11.821 -1.315 6.972 1.00 96.00 99 GLU A CA 1
ATOM 770 C C . GLU A 1 99 ? 11.021 -0.093 6.510 1.00 96.00 99 GLU A C 1
ATOM 772 O O . GLU A 1 99 ? 10.498 0.667 7.327 1.00 96.00 99 GLU A O 1
ATOM 777 N N . MET A 1 100 ? 10.843 0.042 5.195 1.00 93.62 100 MET A N 1
ATOM 778 C CA . MET A 1 100 ? 10.052 1.121 4.615 1.00 93.62 100 MET A CA 1
ATOM 779 C C . MET A 1 100 ? 8.568 1.010 4.995 1.00 93.62 100 MET A C 1
ATOM 781 O O . MET A 1 100 ? 7.919 2.027 5.242 1.00 93.62 100 MET A O 1
ATOM 785 N N . VAL A 1 101 ? 8.021 -0.206 5.081 1.00 96.81 101 VAL A N 1
ATOM 786 C CA . VAL A 1 101 ? 6.639 -0.438 5.534 1.00 96.81 101 VAL A CA 1
ATOM 787 C C . VAL A 1 101 ? 6.435 0.073 6.961 1.00 96.81 101 VAL A C 1
ATOM 789 O O . VAL A 1 101 ? 5.501 0.837 7.200 1.00 96.81 101 VAL A O 1
ATOM 792 N N . GLU A 1 102 ? 7.311 -0.289 7.901 1.00 97.06 102 GLU A N 1
ATOM 793 C CA . GLU A 1 102 ? 7.183 0.145 9.297 1.00 97.06 102 GLU A CA 1
ATOM 794 C C . GLU A 1 102 ? 7.396 1.657 9.456 1.00 97.06 102 GLU A C 1
ATOM 796 O O . GLU A 1 102 ? 6.696 2.299 10.241 1.00 97.06 102 GLU A O 1
ATOM 801 N N . GLN A 1 103 ? 8.311 2.260 8.689 1.00 96.94 103 GLN A N 1
ATOM 802 C CA . GLN A 1 103 ? 8.498 3.715 8.677 1.00 96.94 103 GLN A CA 1
ATOM 803 C C . GLN A 1 103 ? 7.225 4.444 8.219 1.00 96.94 103 GLN A C 1
ATOM 805 O O . GLN A 1 103 ? 6.725 5.315 8.936 1.00 96.94 103 GLN A O 1
ATOM 810 N N . ASN A 1 104 ? 6.649 4.035 7.082 1.00 95.94 104 ASN A N 1
ATOM 811 C CA . ASN A 1 104 ? 5.404 4.611 6.563 1.00 95.94 104 ASN A CA 1
ATOM 812 C C . ASN A 1 104 ? 4.222 4.388 7.514 1.00 95.94 104 ASN A C 1
ATOM 814 O O . ASN A 1 104 ? 3.407 5.288 7.721 1.00 95.94 104 ASN A O 1
ATOM 818 N N . LEU A 1 105 ? 4.132 3.201 8.121 1.00 97.44 105 LEU A N 1
ATOM 819 C CA . LEU A 1 105 ? 3.094 2.875 9.093 1.00 97.44 105 LEU A CA 1
ATOM 820 C C . LEU A 1 105 ? 3.154 3.814 10.299 1.00 97.44 105 LEU A C 1
ATOM 822 O O . LEU A 1 105 ? 2.131 4.371 10.702 1.00 97.44 105 LEU A O 1
ATOM 826 N N . ASN A 1 106 ? 4.347 3.997 10.865 1.00 96.19 106 ASN A N 1
ATOM 827 C CA . ASN A 1 106 ? 4.548 4.853 12.027 1.00 96.19 106 ASN A CA 1
ATOM 828 C C . ASN A 1 106 ? 4.227 6.313 11.709 1.00 96.19 106 ASN A C 1
ATOM 830 O O . ASN A 1 106 ? 3.502 6.944 12.478 1.00 96.19 106 ASN A O 1
ATOM 834 N N . GLN A 1 107 ? 4.693 6.820 10.566 1.00 96.81 107 GLN A N 1
ATOM 835 C CA . GLN A 1 107 ? 4.387 8.176 10.120 1.00 96.81 107 GLN A CA 1
ATOM 836 C C . GLN A 1 107 ? 2.874 8.382 9.967 1.00 96.81 107 GLN A C 1
ATOM 838 O O . GLN A 1 107 ? 2.298 9.272 10.594 1.00 96.81 107 GLN A O 1
ATOM 843 N N . ARG A 1 108 ? 2.201 7.508 9.211 1.00 94.81 108 ARG A N 1
ATOM 844 C CA . ARG A 1 108 ? 0.754 7.603 8.974 1.00 94.81 108 ARG A CA 1
ATOM 845 C C . ARG A 1 108 ? -0.046 7.512 10.273 1.00 94.81 108 ARG A C 1
ATOM 847 O O . ARG A 1 108 ? -1.031 8.227 10.452 1.00 94.81 108 ARG A O 1
ATOM 854 N N . MET A 1 109 ? 0.376 6.652 11.198 1.00 95.38 109 MET A N 1
ATOM 855 C CA . MET A 1 109 ? -0.264 6.531 12.505 1.00 95.38 109 MET A CA 1
ATOM 856 C C . MET A 1 109 ? -0.088 7.800 13.341 1.00 95.38 109 MET A C 1
ATOM 858 O O . MET A 1 109 ? -1.050 8.275 13.939 1.00 95.38 109 MET A O 1
ATOM 862 N N . GLN A 1 110 ? 1.111 8.383 13.362 1.00 95.69 110 GLN A N 1
ATOM 863 C CA . GLN A 1 110 ? 1.373 9.636 14.073 1.00 95.69 110 GLN A CA 1
ATOM 864 C C . GLN A 1 110 ? 0.556 10.801 13.510 1.00 95.69 110 GLN A C 1
ATOM 866 O O . GLN A 1 110 ? -0.018 11.566 14.286 1.00 95.69 110 GLN A O 1
ATOM 871 N N . GLU A 1 111 ? 0.440 10.912 12.187 1.00 95.50 111 GLU A N 1
ATOM 872 C CA . GLU A 1 111 ? -0.379 11.936 11.529 1.00 95.50 111 GLU A CA 1
ATOM 873 C C . GLU A 1 111 ? -1.854 11.824 11.932 1.00 95.50 111 GLU A C 1
ATOM 875 O O . GLU A 1 111 ? -2.494 12.818 12.285 1.00 95.50 111 GLU A O 1
ATOM 880 N N . VAL A 1 112 ? -2.393 10.602 11.933 1.00 94.44 112 VAL A N 1
ATOM 881 C CA . VAL A 1 112 ? -3.784 10.344 12.320 1.00 94.44 112 VAL A CA 1
ATOM 882 C C . VAL A 1 112 ? -4.012 10.618 13.802 1.00 94.44 112 VAL A C 1
ATOM 884 O O . VAL A 1 112 ? -4.962 11.323 14.137 1.00 94.44 112 VAL A O 1
ATOM 887 N N . MET A 1 113 ? -3.121 10.149 14.680 1.00 94.94 113 MET A N 1
ATOM 888 C CA . MET A 1 113 ? -3.209 10.438 16.113 1.00 94.94 113 MET A CA 1
ATOM 889 C C . MET A 1 113 ? -3.131 11.940 16.386 1.00 94.94 113 MET A C 1
ATOM 891 O O . MET A 1 113 ? -3.898 12.455 17.192 1.00 94.94 113 MET A O 1
ATOM 895 N N . THR A 1 114 ? -2.258 12.667 15.689 1.00 95.75 114 THR A N 1
ATOM 896 C CA . THR A 1 114 ? -2.124 14.122 15.854 1.00 95.75 114 THR A CA 1
ATOM 897 C C . THR A 1 114 ? -3.396 14.842 15.420 1.00 95.75 114 THR A C 1
ATOM 899 O O . THR A 1 114 ? -3.881 15.719 16.130 1.00 95.75 114 THR A O 1
ATOM 902 N N . ARG A 1 115 ? -3.977 14.442 14.284 1.00 93.94 115 ARG A N 1
ATOM 903 C CA . ARG A 1 115 ? -5.204 15.048 13.753 1.00 93.94 115 ARG A CA 1
ATOM 904 C C . ARG A 1 115 ? -6.439 14.754 14.607 1.00 93.94 115 ARG A C 1
ATOM 906 O O . ARG A 1 115 ? -7.316 15.606 14.698 1.00 93.94 115 ARG A O 1
ATOM 913 N N . LEU A 1 116 ? -6.525 13.561 15.197 1.00 94.56 116 LEU A N 1
ATOM 914 C CA . LEU A 1 116 ? -7.676 13.136 16.001 1.00 94.56 116 LEU A CA 1
ATOM 915 C C . LEU A 1 116 ? -7.547 13.487 17.492 1.00 94.56 116 LEU A C 1
ATOM 917 O O . LEU A 1 116 ? -8.546 13.442 18.200 1.00 94.56 116 LEU A O 1
ATOM 921 N N . GLY A 1 117 ? -6.362 13.876 17.973 1.00 93.25 117 GLY A N 1
ATOM 922 C CA . GLY A 1 117 ? -6.152 14.278 19.370 1.00 93.25 117 GLY A CA 1
ATOM 923 C C . GLY A 1 117 ? -5.656 13.159 20.293 1.00 93.25 117 GLY A C 1
ATOM 924 O O . GLY A 1 117 ? -5.894 13.196 21.498 1.00 93.25 117 GLY A O 1
ATOM 925 N N . GLY A 1 118 ? -4.953 12.169 19.743 1.00 94.69 118 GLY A N 1
ATOM 926 C CA . GLY A 1 118 ? -4.278 11.096 20.473 1.00 94.69 118 GLY A CA 1
ATOM 927 C C . GLY A 1 118 ? -4.893 9.712 20.262 1.00 94.69 118 GLY A C 1
ATOM 928 O O . GLY A 1 118 ? -5.772 9.506 19.425 1.00 94.69 118 GLY A O 1
ATOM 929 N N . GLU A 1 119 ? -4.403 8.741 21.032 1.00 93.69 119 GLU A N 1
ATOM 930 C CA . GLU A 1 119 ? -4.759 7.322 20.896 1.00 93.69 119 GLU A CA 1
ATOM 931 C C . GLU A 1 119 ? -6.247 7.057 21.154 1.00 93.69 119 GLU A C 1
ATOM 933 O O . GLU A 1 119 ? -6.919 6.518 20.282 1.00 93.69 119 GLU A O 1
ATOM 938 N N . LYS A 1 120 ? -6.795 7.516 22.289 1.00 94.62 120 LYS A N 1
ATOM 939 C CA . LYS A 1 120 ? -8.207 7.274 22.649 1.00 94.62 120 LYS A CA 1
ATOM 940 C C . LYS A 1 120 ? -9.184 7.795 21.594 1.00 94.62 120 LYS A C 1
ATOM 942 O O . LYS A 1 120 ? -10.075 7.072 21.169 1.00 94.62 120 LYS A O 1
ATOM 947 N N . ALA A 1 121 ? -8.973 9.025 21.127 1.00 94.69 121 ALA A N 1
ATOM 948 C CA . ALA A 1 121 ? -9.809 9.621 20.088 1.00 94.69 121 ALA A CA 1
ATOM 949 C C . ALA A 1 121 ? -9.687 8.875 18.747 1.00 94.69 121 ALA A C 1
ATOM 951 O O . ALA A 1 121 ? -10.658 8.761 18.000 1.00 94.69 121 ALA A O 1
ATOM 952 N N . THR A 1 122 ? -8.506 8.320 18.455 1.00 94.44 122 THR A N 1
ATOM 953 C CA . THR A 1 122 ? -8.288 7.479 17.272 1.00 94.44 122 THR A CA 1
ATOM 954 C C . THR A 1 122 ? -9.065 6.166 17.377 1.00 94.44 122 THR A C 1
ATOM 956 O O . THR A 1 122 ? -9.765 5.793 16.436 1.00 94.44 122 THR A O 1
ATOM 959 N N . GLU A 1 123 ? -8.999 5.485 18.522 1.00 95.44 123 GLU A N 1
ATOM 960 C CA . GLU A 1 123 ? -9.743 4.241 18.749 1.00 95.44 123 GLU A CA 1
ATOM 961 C C . GLU A 1 123 ? -11.262 4.456 18.705 1.00 95.44 123 GLU A C 1
ATOM 963 O O . GLU A 1 123 ? -11.978 3.655 18.102 1.00 95.44 123 GLU A O 1
ATOM 968 N N . GLU A 1 124 ? -11.760 5.558 19.274 1.00 94.94 124 GLU A N 1
ATOM 969 C CA . GLU A 1 124 ? -13.177 5.940 19.225 1.00 94.94 124 GLU A CA 1
ATOM 970 C C . GLU A 1 124 ? -13.652 6.225 17.795 1.00 94.94 124 GLU A C 1
ATOM 972 O O . GLU A 1 124 ? -14.731 5.774 17.399 1.00 94.94 124 GLU A O 1
ATOM 977 N N . TYR A 1 125 ? -12.837 6.922 16.996 1.00 92.88 125 TYR A N 1
ATOM 978 C CA . TYR A 1 125 ? -13.155 7.237 15.603 1.00 92.88 125 TYR A CA 1
ATOM 979 C C . TYR A 1 125 ? -13.252 5.976 14.734 1.00 92.88 125 TYR A C 1
ATOM 981 O O . TYR A 1 125 ? -14.235 5.787 14.015 1.00 92.88 125 TYR A O 1
ATOM 989 N N . PHE A 1 126 ? -12.254 5.090 14.815 1.00 91.62 126 PHE A N 1
ATOM 990 C CA . PHE A 1 126 ? -12.217 3.856 14.022 1.00 91.62 126 PHE A CA 1
ATOM 991 C C . PHE A 1 126 ? -13.035 2.712 14.629 1.00 91.62 126 PHE A C 1
ATOM 993 O O . PHE A 1 126 ? -13.244 1.699 13.961 1.00 91.62 126 PHE A O 1
ATOM 1000 N N . LYS A 1 127 ? -13.504 2.857 15.877 1.00 94.94 127 LYS A N 1
ATOM 1001 C CA . LYS A 1 127 ? -14.197 1.817 16.657 1.00 94.94 127 LYS A CA 1
ATOM 1002 C C . LYS A 1 127 ? -13.396 0.514 16.742 1.00 94.94 127 LYS A C 1
ATOM 1004 O O . LYS A 1 127 ? -13.960 -0.580 16.741 1.00 94.94 127 LYS A O 1
ATOM 1009 N N . LYS A 1 128 ? -12.069 0.635 16.775 1.00 94.69 128 LYS A N 1
ATOM 1010 C CA . LYS A 1 128 ? -11.109 -0.473 16.791 1.00 94.69 128 LYS A CA 1
ATOM 1011 C C . LYS A 1 128 ? -9.938 -0.108 17.697 1.00 94.69 128 LYS A C 1
ATOM 1013 O O . LYS A 1 128 ? -9.550 1.058 17.723 1.00 94.69 128 LYS A O 1
ATOM 1018 N N . PRO A 1 129 ? -9.338 -1.086 18.391 1.00 95.69 129 PRO A N 1
ATOM 1019 C CA . PRO A 1 129 ? -8.140 -0.825 19.169 1.00 95.69 129 PRO A CA 1
ATOM 1020 C C . PRO A 1 129 ? -6.952 -0.510 18.249 1.00 95.69 129 PRO A C 1
ATOM 1022 O O . PRO A 1 129 ? -6.849 -1.052 17.141 1.00 95.69 129 PRO A O 1
ATOM 1025 N N . LEU A 1 130 ? -6.019 0.318 18.719 1.00 94.06 130 LEU A N 1
ATOM 1026 C CA . LEU A 1 130 ? -4.922 0.863 17.914 1.00 94.06 130 LEU A CA 1
ATOM 1027 C C . LEU A 1 130 ? -4.070 -0.230 17.254 1.00 94.06 130 LEU A C 1
ATOM 1029 O O . LEU A 1 130 ? -3.649 -0.099 16.104 1.00 94.06 130 LEU A O 1
ATOM 1033 N N . TYR A 1 131 ? -3.832 -1.336 17.964 1.00 94.81 131 TYR A N 1
ATOM 1034 C CA . TYR A 1 131 ? -3.037 -2.449 17.444 1.00 94.81 131 TYR A CA 1
ATOM 1035 C C . TYR A 1 131 ? -3.692 -3.125 16.228 1.00 94.81 131 TYR A C 1
ATOM 1037 O O . TYR A 1 131 ? -2.975 -3.525 15.316 1.00 94.81 131 TYR A O 1
ATOM 1045 N N . LYS A 1 132 ? -5.033 -3.201 16.175 1.00 95.81 132 LYS A N 1
ATOM 1046 C CA . LYS A 1 132 ? -5.757 -3.748 15.017 1.00 95.81 132 LYS A CA 1
ATOM 1047 C C . LYS A 1 132 ? -5.679 -2.828 13.814 1.00 95.81 132 LYS A C 1
ATOM 1049 O O . LYS A 1 132 ? -5.464 -3.299 12.706 1.00 95.81 132 LYS A O 1
ATOM 1054 N N . ILE A 1 133 ? -5.768 -1.520 14.041 1.00 94.50 133 ILE A N 1
ATOM 1055 C CA . ILE A 1 133 ? -5.588 -0.526 12.977 1.00 94.50 133 ILE A CA 1
ATOM 1056 C C . ILE A 1 133 ? -4.176 -0.650 12.385 1.00 94.50 133 ILE A C 1
ATOM 1058 O O . ILE A 1 133 ? -4.011 -0.684 11.168 1.00 94.50 133 ILE A O 1
ATOM 1062 N N . LYS A 1 134 ? -3.154 -0.777 13.244 1.00 95.31 134 LYS A N 1
ATOM 1063 C CA . LYS A 1 134 ? -1.767 -0.990 12.807 1.00 95.31 134 LYS A CA 1
ATOM 1064 C C . LYS A 1 134 ? -1.593 -2.283 12.011 1.00 95.31 134 LYS A C 1
ATOM 1066 O O . LYS A 1 134 ? -0.860 -2.275 11.032 1.00 95.31 134 LYS A O 1
ATOM 1071 N N . GLU A 1 135 ? -2.238 -3.369 12.427 1.00 96.25 135 GLU A N 1
ATOM 1072 C CA . GLU A 1 135 ? -2.190 -4.664 11.739 1.00 96.25 135 GLU A CA 1
ATOM 1073 C C . GLU A 1 135 ? -2.776 -4.572 10.319 1.00 96.25 135 GLU A C 1
ATOM 1075 O O . GLU A 1 135 ? -2.085 -4.900 9.357 1.00 96.25 135 GLU A O 1
ATOM 1080 N N . GLU A 1 136 ? -3.984 -4.016 10.178 1.00 93.38 136 GLU A N 1
ATOM 1081 C CA . GLU A 1 136 ? -4.659 -3.830 8.880 1.00 93.38 136 GLU A CA 1
ATOM 1082 C C . GLU A 1 136 ? -3.856 -2.918 7.932 1.00 93.38 136 GLU A C 1
ATOM 1084 O O . GLU A 1 136 ? -3.715 -3.181 6.734 1.00 93.38 136 GLU A O 1
ATOM 1089 N N . TRP A 1 137 ? -3.286 -1.831 8.460 1.00 95.06 137 TRP A N 1
ATOM 1090 C CA . TRP A 1 137 ? -2.476 -0.914 7.656 1.00 95.06 137 TRP A CA 1
ATOM 1091 C C . TRP A 1 137 ? -1.116 -1.491 7.295 1.00 95.06 137 TRP A C 1
ATOM 1093 O O . TRP A 1 137 ? -0.636 -1.231 6.194 1.00 95.06 137 TRP A O 1
ATOM 1103 N N . ARG A 1 138 ? -0.495 -2.276 8.181 1.00 97.31 138 ARG A N 1
ATOM 1104 C CA . ARG A 1 138 ? 0.751 -2.980 7.867 1.00 97.31 138 ARG A CA 1
ATOM 1105 C C . ARG A 1 138 ? 0.549 -3.914 6.684 1.00 97.31 138 ARG A C 1
ATOM 1107 O O . ARG A 1 138 ? 1.369 -3.895 5.772 1.00 97.31 138 ARG A O 1
ATOM 1114 N N . GLU A 1 139 ? -0.526 -4.699 6.685 1.00 95.31 139 GLU A N 1
ATOM 1115 C CA . GLU A 1 139 ? -0.865 -5.592 5.572 1.00 95.31 139 GLU A CA 1
ATOM 1116 C C . GLU A 1 139 ? -1.004 -4.798 4.266 1.00 95.31 139 GLU A C 1
ATOM 1118 O O . GLU A 1 139 ? -0.297 -5.068 3.297 1.00 95.31 139 GLU A O 1
ATOM 1123 N N . THR A 1 140 ? -1.795 -3.722 4.291 1.00 93.38 140 THR A N 1
ATOM 1124 C CA . THR A 1 140 ? -2.002 -2.839 3.130 1.00 93.38 140 THR A CA 1
ATOM 1125 C C . THR A 1 140 ? -0.690 -2.229 2.611 1.00 93.38 140 THR A C 1
ATOM 1127 O O . THR A 1 140 ? -0.431 -2.208 1.409 1.00 93.38 140 THR A O 1
ATOM 1130 N N . LEU A 1 141 ? 0.170 -1.729 3.505 1.00 96.31 141 LEU A N 1
ATOM 1131 C CA . LEU A 1 141 ? 1.459 -1.129 3.140 1.00 96.31 141 LEU A CA 1
ATOM 1132 C C . LEU A 1 141 ? 2.461 -2.169 2.628 1.00 96.31 141 LEU A C 1
ATOM 1134 O O . LEU A 1 141 ? 3.278 -1.860 1.761 1.00 96.31 141 LEU A O 1
ATOM 1138 N N . THR A 1 142 ? 2.384 -3.399 3.131 1.00 96.75 142 THR A N 1
ATOM 1139 C CA . THR A 1 142 ? 3.192 -4.520 2.642 1.00 96.75 142 THR A CA 1
ATOM 1140 C C . THR A 1 142 ? 2.811 -4.861 1.204 1.00 96.75 142 THR A C 1
ATOM 1142 O O . THR A 1 142 ? 3.694 -4.981 0.355 1.00 96.75 142 THR A O 1
ATOM 1145 N N . GLU A 1 143 ? 1.510 -4.942 0.906 1.00 95.06 143 GLU A N 1
ATOM 1146 C CA . GLU A 1 143 ? 1.019 -5.128 -0.464 1.00 95.06 143 GLU A CA 1
ATOM 1147 C C . GLU A 1 143 ? 1.477 -3.991 -1.385 1.00 95.06 143 GLU A C 1
ATOM 1149 O O . GLU A 1 143 ? 2.018 -4.249 -2.461 1.00 95.06 143 GLU A O 1
ATOM 1154 N N . LEU A 1 144 ? 1.354 -2.737 -0.941 1.00 94.81 144 LEU A N 1
ATOM 1155 C CA . LEU A 1 144 ? 1.815 -1.578 -1.708 1.00 94.81 144 LEU A CA 1
ATOM 1156 C C . LEU A 1 144 ? 3.328 -1.628 -1.981 1.00 94.81 144 LEU A C 1
ATOM 1158 O O . LEU A 1 144 ? 3.769 -1.315 -3.086 1.00 94.81 144 LEU A O 1
ATOM 1162 N N . SER A 1 145 ? 4.133 -2.063 -1.007 1.00 96.56 145 SER A N 1
ATOM 1163 C CA . SER A 1 145 ? 5.572 -2.252 -1.212 1.00 96.56 145 SER A CA 1
ATOM 1164 C C . SER A 1 145 ? 5.864 -3.301 -2.286 1.00 96.56 145 SER A C 1
ATOM 1166 O O . SER A 1 145 ? 6.782 -3.094 -3.077 1.00 96.56 145 SER A O 1
ATOM 1168 N N . MET A 1 146 ? 5.117 -4.409 -2.330 1.00 96.38 146 MET A N 1
ATOM 1169 C CA . MET A 1 146 ? 5.286 -5.436 -3.365 1.00 96.38 146 MET A CA 1
ATOM 1170 C C . MET A 1 146 ? 4.912 -4.909 -4.753 1.00 96.38 146 MET A C 1
ATOM 1172 O O . MET A 1 146 ? 5.640 -5.156 -5.713 1.00 96.38 146 MET A O 1
ATOM 1176 N N . VAL A 1 147 ? 3.818 -4.146 -4.850 1.00 96.25 147 VAL A N 1
ATOM 1177 C CA . VAL A 1 147 ? 3.394 -3.495 -6.099 1.00 96.25 147 VAL A CA 1
ATOM 1178 C C . VAL A 1 147 ? 4.486 -2.564 -6.621 1.00 96.25 147 VAL A C 1
ATOM 1180 O O . VAL A 1 147 ? 4.889 -2.691 -7.775 1.00 96.25 147 VAL A O 1
ATOM 1183 N N . ASN A 1 148 ? 5.024 -1.689 -5.767 1.00 95.12 148 ASN A N 1
ATOM 1184 C CA . ASN A 1 148 ? 6.085 -0.753 -6.149 1.00 95.12 148 ASN A CA 1
ATOM 1185 C C . ASN A 1 148 ? 7.357 -1.480 -6.611 1.00 95.12 148 ASN A C 1
ATOM 1187 O O . ASN A 1 148 ? 7.967 -1.096 -7.610 1.00 95.12 148 ASN A O 1
ATOM 1191 N N . ASN A 1 149 ? 7.740 -2.556 -5.916 1.00 94.94 149 ASN A N 1
ATOM 1192 C CA . ASN A 1 149 ? 8.889 -3.371 -6.304 1.00 94.94 149 ASN A CA 1
ATOM 1193 C C . ASN A 1 149 ? 8.669 -4.013 -7.682 1.00 94.94 149 ASN A C 1
ATOM 1195 O O . ASN A 1 149 ? 9.555 -3.947 -8.531 1.00 94.94 149 ASN A O 1
ATOM 1199 N N . MET A 1 150 ? 7.484 -4.573 -7.942 1.00 95.75 150 MET A N 1
ATOM 1200 C CA . MET A 1 150 ? 7.173 -5.161 -9.247 1.00 95.75 150 MET A CA 1
ATOM 1201 C C . MET A 1 150 ? 7.148 -4.112 -10.360 1.00 95.75 150 MET A C 1
ATOM 1203 O O . MET A 1 150 ? 7.702 -4.345 -11.429 1.00 95.75 150 MET A O 1
ATOM 1207 N N . GLN A 1 151 ? 6.569 -2.934 -10.121 1.00 94.62 151 GLN A N 1
ATOM 1208 C CA . GLN A 1 151 ? 6.597 -1.839 -11.094 1.00 94.62 151 GLN A CA 1
ATOM 1209 C C . GLN A 1 151 ? 8.032 -1.431 -11.449 1.00 94.62 151 GLN A C 1
ATOM 1211 O O . GLN A 1 151 ? 8.341 -1.245 -12.627 1.00 94.62 151 GLN A O 1
ATOM 1216 N N . ALA A 1 152 ? 8.926 -1.362 -10.459 1.00 94.12 152 ALA A N 1
ATOM 1217 C CA . ALA A 1 152 ? 10.341 -1.100 -10.695 1.00 94.12 152 ALA A CA 1
ATOM 1218 C C . ALA A 1 152 ? 11.012 -2.220 -11.514 1.00 94.12 152 ALA A C 1
ATOM 1220 O O . ALA A 1 152 ? 11.787 -1.927 -12.423 1.00 94.12 152 ALA A O 1
ATOM 1221 N N . GLU A 1 153 ? 10.698 -3.491 -11.248 1.00 93.62 153 GLU A N 1
ATOM 1222 C CA . GLU A 1 153 ? 11.202 -4.624 -12.040 1.00 93.62 153 GLU A CA 1
ATOM 1223 C C . GLU A 1 153 ? 10.688 -4.617 -13.484 1.00 93.62 153 GLU A C 1
ATOM 1225 O O . GLU A 1 153 ? 11.444 -4.900 -14.414 1.00 93.62 153 GLU A O 1
ATOM 1230 N N . VAL A 1 154 ? 9.424 -4.249 -13.705 1.00 92.62 154 VAL A N 1
ATOM 1231 C CA . VAL A 1 154 ? 8.876 -4.070 -15.056 1.00 92.62 154 VAL A CA 1
ATOM 1232 C C . VAL A 1 154 ? 9.573 -2.911 -15.767 1.00 92.62 154 VAL A C 1
ATOM 1234 O O . VAL A 1 154 ? 9.979 -3.065 -16.918 1.00 92.62 154 VAL A O 1
ATOM 1237 N N . ALA A 1 155 ? 9.789 -1.785 -15.083 1.00 91.94 155 ALA A N 1
ATOM 1238 C CA . ALA A 1 155 ? 10.470 -0.623 -15.650 1.00 91.94 155 ALA A CA 1
ATOM 1239 C C . ALA A 1 155 ? 11.921 -0.930 -16.061 1.00 91.94 155 ALA A C 1
ATOM 1241 O O . ALA A 1 155 ? 12.364 -0.471 -17.109 1.00 91.94 155 ALA A O 1
ATOM 1242 N N . LYS A 1 156 ? 12.647 -1.763 -15.302 1.00 91.75 156 LYS A N 1
ATOM 1243 C CA . LYS A 1 156 ? 14.014 -2.203 -15.655 1.00 91.75 156 LYS A CA 1
ATOM 1244 C C . LYS A 1 156 ? 14.090 -3.002 -16.959 1.00 91.75 156 LYS A C 1
ATOM 1246 O O . LYS A 1 156 ? 15.158 -3.074 -17.556 1.00 91.75 156 LYS A O 1
ATOM 1251 N N . LYS A 1 157 ? 12.988 -3.626 -17.387 1.00 90.50 157 LYS A N 1
ATOM 1252 C CA . LYS A 1 157 ? 12.91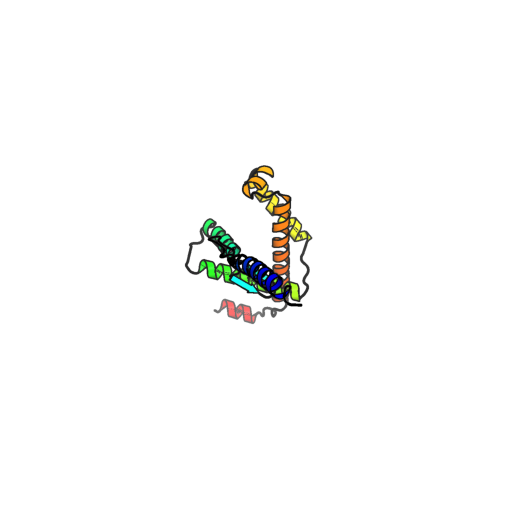0 -4.377 -18.652 1.00 90.50 157 LYS A CA 1
ATOM 1253 C C . LYS A 1 157 ? 12.608 -3.474 -19.853 1.00 90.50 157 LYS A C 1
ATOM 1255 O O . LYS A 1 157 ? 12.621 -3.963 -20.982 1.00 90.50 157 LYS A O 1
ATOM 1260 N N . ALA A 1 158 ? 12.305 -2.193 -19.631 1.00 87.56 158 ALA A N 1
ATOM 1261 C CA . ALA A 1 158 ? 12.066 -1.250 -20.712 1.00 87.56 158 ALA A CA 1
ATOM 1262 C C . ALA A 1 158 ? 13.367 -0.985 -21.503 1.00 87.56 158 ALA A C 1
ATOM 1264 O O . ALA A 1 158 ? 14.438 -0.914 -20.896 1.00 87.56 158 ALA A O 1
ATOM 1265 N N . PRO A 1 159 ? 13.301 -0.832 -22.840 1.00 86.62 159 PRO A N 1
ATOM 1266 C CA . PRO A 1 159 ? 14.456 -0.443 -23.645 1.00 86.62 159 PRO A CA 1
ATOM 1267 C C . PRO A 1 159 ? 15.035 0.905 -23.201 1.00 86.62 159 PRO A C 1
ATOM 1269 O O . PRO A 1 159 ? 14.295 1.792 -22.771 1.00 86.62 159 PRO A O 1
ATOM 1272 N N . GLU A 1 160 ? 16.349 1.080 -23.352 1.00 85.94 160 GLU A N 1
ATOM 1273 C CA . GLU A 1 160 ? 16.988 2.376 -23.117 1.00 85.94 160 GLU A CA 1
ATOM 1274 C C . GLU A 1 160 ? 16.437 3.436 -24.079 1.00 85.94 160 GLU A C 1
ATOM 1276 O O . GLU A 1 160 ? 16.245 3.182 -25.270 1.00 85.94 160 GLU A O 1
ATOM 1281 N N . LEU A 1 161 ? 16.198 4.640 -23.554 1.00 87.38 161 LEU A N 1
ATOM 1282 C CA . LEU A 1 161 ? 15.745 5.775 -24.352 1.00 87.38 161 LEU A CA 1
ATOM 1283 C C . LEU A 1 161 ? 16.850 6.204 -25.320 1.00 87.38 161 LEU A C 1
ATOM 1285 O O . LEU A 1 161 ? 17.959 6.540 -24.897 1.00 87.38 161 LEU A O 1
ATOM 1289 N N . THR A 1 162 ? 16.545 6.249 -26.616 1.00 90.38 162 THR A N 1
ATOM 1290 C CA . THR A 1 162 ? 17.496 6.728 -27.623 1.00 90.38 162 THR A CA 1
ATOM 1291 C C . THR A 1 162 ? 17.330 8.234 -27.869 1.00 90.38 162 THR A C 1
ATOM 1293 O O . THR A 1 162 ? 16.227 8.771 -27.725 1.00 90.38 162 THR A O 1
ATOM 1296 N N . PRO A 1 163 ? 18.380 8.952 -28.317 1.00 89.19 163 PRO A N 1
ATOM 1297 C CA . PRO A 1 163 ? 18.242 10.351 -28.735 1.00 89.19 163 PRO A CA 1
ATOM 1298 C C . PRO A 1 163 ? 17.167 10.562 -29.816 1.00 89.19 163 PRO A C 1
ATOM 1300 O O . PRO A 1 163 ? 16.505 11.599 -29.832 1.00 89.19 163 PRO A O 1
ATOM 1303 N N . SER A 1 164 ? 16.954 9.561 -30.681 1.00 90.25 164 SER A N 1
ATOM 1304 C CA . SER A 1 164 ? 15.903 9.584 -31.704 1.00 90.25 164 SER A CA 1
ATOM 1305 C C . SER A 1 164 ? 14.494 9.576 -31.102 1.00 90.25 164 SER A C 1
ATOM 1307 O O . SER A 1 164 ? 13.593 10.180 -31.682 1.00 90.25 164 SER A O 1
ATOM 1309 N N . ASP A 1 165 ? 14.283 8.914 -29.961 1.00 89.44 165 ASP A N 1
ATOM 1310 C CA . ASP A 1 165 ? 12.986 8.894 -29.271 1.00 89.44 165 ASP A CA 1
ATOM 1311 C C . ASP A 1 165 ? 12.657 10.269 -28.681 1.00 89.44 165 ASP A C 1
ATOM 1313 O O . ASP A 1 165 ? 11.520 10.734 -28.769 1.00 89.44 165 ASP A O 1
ATOM 1317 N N . ILE A 1 166 ? 13.675 10.958 -28.156 1.00 89.25 166 ILE A N 1
ATOM 1318 C CA . ILE A 1 166 ? 13.556 12.325 -27.634 1.00 89.25 166 ILE A CA 1
ATOM 1319 C C . ILE A 1 166 ? 13.215 13.292 -28.772 1.00 89.25 166 ILE A C 1
ATOM 1321 O O . ILE A 1 166 ? 12.271 14.072 -28.661 1.00 89.25 166 ILE A O 1
ATOM 1325 N N . GLU A 1 167 ? 13.943 13.223 -29.889 1.00 90.38 167 GLU A N 1
ATOM 1326 C CA . GLU A 1 167 ? 13.678 14.072 -31.055 1.00 90.38 167 GLU A CA 1
ATOM 1327 C C . GLU A 1 167 ? 12.267 13.844 -31.615 1.00 90.38 167 GLU A C 1
ATOM 1329 O O . GLU A 1 167 ? 11.591 14.800 -31.999 1.00 90.38 167 GLU A O 1
ATOM 1334 N N . LYS A 1 168 ? 11.795 12.592 -31.619 1.00 91.19 168 LYS A N 1
ATOM 1335 C CA . LYS A 1 168 ? 10.437 12.241 -32.039 1.00 91.19 168 LYS A CA 1
ATOM 1336 C C . LYS A 1 168 ? 9.374 12.822 -31.103 1.00 91.19 168 LYS A C 1
ATOM 1338 O O . LYS A 1 168 ? 8.409 13.378 -31.610 1.00 91.19 168 LYS A O 1
ATOM 1343 N N . TYR A 1 169 ? 9.561 12.735 -29.783 1.00 90.69 169 TYR A N 1
ATOM 1344 C CA . TYR A 1 169 ? 8.632 13.287 -28.786 1.00 90.69 169 TYR A CA 1
ATOM 1345 C C . TYR A 1 169 ? 8.523 14.817 -28.856 1.00 90.69 169 TYR A C 1
ATOM 1347 O O . TYR A 1 169 ? 7.434 15.363 -28.736 1.00 90.69 169 TYR A O 1
ATOM 1355 N N . TYR A 1 170 ? 9.636 15.521 -29.083 1.00 91.12 170 TYR A N 1
ATOM 1356 C CA . TYR A 1 170 ? 9.630 16.987 -29.188 1.00 91.12 170 TYR A CA 1
ATOM 1357 C C . TYR A 1 170 ? 9.066 17.520 -30.515 1.00 91.12 170 TYR A C 1
ATOM 1359 O O . TYR A 1 170 ? 8.716 18.697 -30.590 1.00 91.12 170 TYR A O 1
ATOM 1367 N N . LYS A 1 171 ? 9.025 16.697 -31.573 1.00 89.69 171 LYS A N 1
ATOM 1368 C CA . LYS A 1 171 ? 8.499 17.080 -32.898 1.00 89.69 171 LYS A CA 1
ATOM 1369 C C . LYS A 1 171 ? 7.017 16.749 -33.105 1.00 89.69 171 LYS A C 1
ATOM 1371 O O . LYS A 1 171 ? 6.455 17.205 -34.101 1.00 89.69 171 LYS A O 1
ATOM 1376 N N . SER A 1 172 ? 6.422 15.936 -32.233 1.00 70.88 172 SER A N 1
ATOM 1377 C CA . SER A 1 172 ? 4.981 15.635 -32.183 1.00 70.88 172 SER A CA 1
ATOM 1378 C C . SER A 1 172 ? 4.218 16.660 -31.360 1.00 70.88 172 SER A C 1
ATOM 1380 O O . SER A 1 172 ? 3.108 17.028 -31.799 1.00 70.88 172 SER A O 1
#

Secondary structure (DSSP, 8-state):
--SHHHHHHHHHHHHHHHHHT-----------S--PPPEEEEETTEEEEHHHHHHHHHHHHHTT----TTHHHHHHHHHHHHHHHHHHHHHTTPPP-HHHHHHHHHHHHHHHHHHHTSHHHHHHHHTS-HHHHHHHHHHHHHHHHHHHHHHHHHHHTSPPPPHHHHHHHHH-